Protein AF-A0A9X9M110-F1 (afdb_monomer)

Sequence (76 aa):
EKRILEEGRHSTEEYSKSVEDILEVLKCPSLCSGNGECVEWGCACSPGFSSYDCSDSHDKAPEIIELENAGFCNIR

Secondary structure (DSSP, 8-state):
-HHHHHHHHHHHHHHHHHHHHHHHHHHSGGGGGGSEEEETTEEEEPTTEESTTS-EETTSPPP----GGGG-----

Solvent-accessible surface area (backbone atoms only — not comparable to full-atom values): 4542 Å² total; per-residue (Å²): 118,78,66,63,61,52,54,58,49,52,54,52,55,54,49,51,49,52,50,54,53,51,50,46,47,71,40,24,28,79,60,8,58,76,35,34,48,78,48,101,91,16,46,51,48,39,93,55,35,33,70,76,26,20,70,44,56,70,80,54,80,79,82,83,86,75,50,73,73,81,66,54,88,82,80,130

Nearest PDB structures (foldseek):
  5b4x-assembly2_C  TM=8.892E-01  e=3.652E-02  Mus musculus
  3a7q-assembly1_A  TM=7.871E-01  e=1.035E-01  Mus musculus
  2e26-assembly1_A  TM=8.317E-01  e=1.465E-01  Mus musculus
  2p28-assembly1_B  TM=7.615E-01  e=3.370E-01  Homo sapiens
  2p26-assembly1_A  TM=9.071E-01  e=1.097E+00  Homo sapiens

Organism: Gulo gulo (NCBI:txid48420)

Mean predicted aligned error: 10.93 Å

Radius of gyration: 23.49 Å; Cα contacts (8 Å, |Δi|>4): 70; chains: 1; bounding box: 46×30×72 Å

Structure (mmCIF, N/CA/C/O backbone):
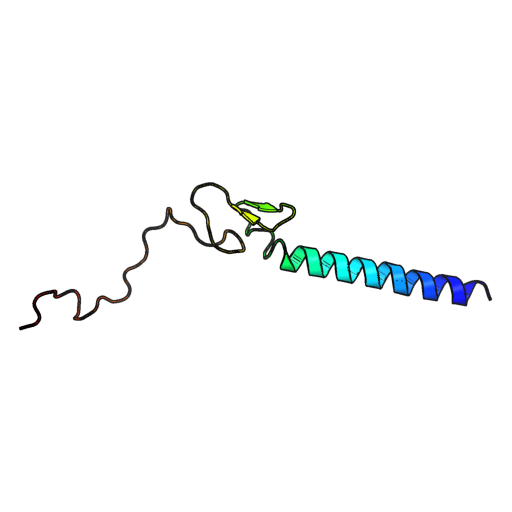data_AF-A0A9X9M110-F1
#
_entry.id   AF-A0A9X9M110-F1
#
loop_
_atom_site.group_PDB
_atom_site.id
_atom_site.type_symbol
_atom_site.label_atom_id
_atom_site.label_alt_id
_atom_site.label_comp_id
_atom_site.label_asym_id
_atom_site.label_entity_id
_atom_site.label_seq_id
_atom_site.pdbx_PDB_ins_code
_atom_site.Cartn_x
_atom_site.Cartn_y
_atom_site.Cartn_z
_atom_site.occupancy
_atom_site.B_iso_or_equiv
_atom_site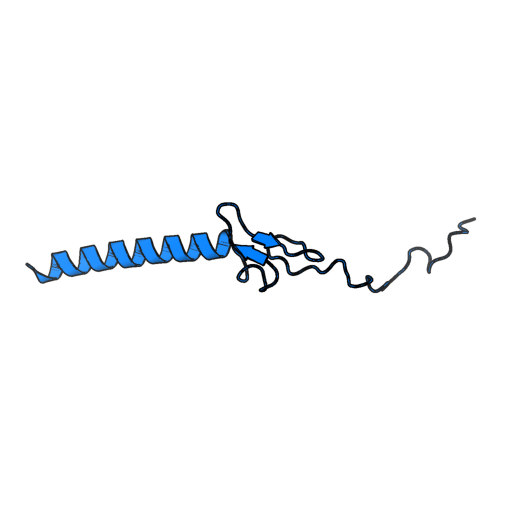.auth_seq_id
_atom_site.auth_comp_id
_atom_site.auth_asym_id
_atom_site.auth_atom_id
_atom_site.pdbx_PDB_model_num
ATOM 1 N N . GLU A 1 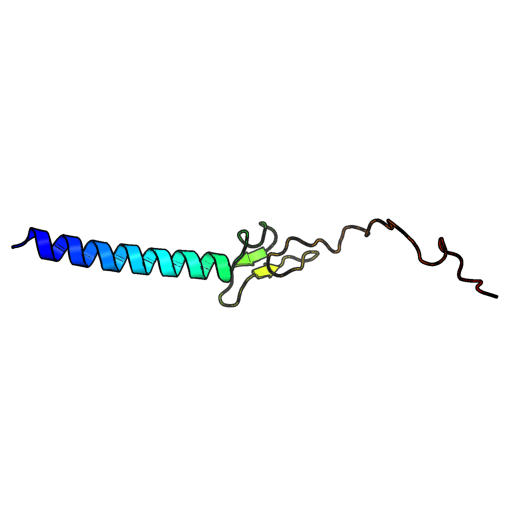1 ? -15.080 1.687 48.884 1.00 57.47 1 GLU A N 1
ATOM 2 C CA . GLU A 1 1 ? -15.899 0.872 47.964 1.00 57.47 1 GLU A CA 1
ATOM 3 C C . GLU A 1 1 ? -15.991 1.446 46.548 1.00 57.47 1 GLU A C 1
ATOM 5 O O . GLU A 1 1 ? -15.611 0.748 45.625 1.00 57.47 1 GLU A O 1
ATOM 10 N N . LYS A 1 2 ? -16.344 2.728 46.348 1.00 55.12 2 LYS A N 1
ATOM 11 C CA . LYS A 1 2 ? -16.394 3.345 44.998 1.00 55.12 2 LYS A CA 1
ATOM 12 C C . LYS A 1 2 ? -15.058 3.396 44.226 1.00 55.12 2 LYS A C 1
ATOM 14 O O . LYS A 1 2 ? -15.077 3.445 43.009 1.00 55.12 2 LYS A O 1
ATOM 19 N N . ARG A 1 3 ? -13.912 3.357 44.921 1.00 55.91 3 ARG A N 1
ATOM 20 C CA . ARG A 1 3 ? -12.569 3.406 44.306 1.00 55.91 3 ARG A CA 1
ATOM 21 C C . ARG A 1 3 ? -12.175 2.119 43.561 1.00 55.91 3 ARG A C 1
ATOM 23 O O . ARG A 1 3 ? -11.512 2.203 42.545 1.00 55.91 3 ARG A O 1
ATOM 30 N N . ILE A 1 4 ? -12.628 0.954 44.034 1.00 58.34 4 ILE A N 1
ATOM 31 C CA . ILE A 1 4 ? -12.223 -0.358 43.490 1.00 58.34 4 ILE A CA 1
ATOM 32 C C . ILE A 1 4 ? -12.970 -0.671 42.176 1.00 58.34 4 ILE A C 1
ATOM 34 O O . ILE A 1 4 ? -12.434 -1.325 41.289 1.00 58.34 4 ILE A O 1
ATOM 38 N N . LEU A 1 5 ? -14.202 -0.166 42.024 1.00 56.97 5 LEU A N 1
ATOM 39 C CA . LEU A 1 5 ? -15.019 -0.343 40.813 1.00 56.97 5 LEU A CA 1
ATOM 40 C C . LEU A 1 5 ? -14.559 0.540 39.635 1.00 56.97 5 LEU A C 1
ATOM 42 O O . LEU A 1 5 ? -14.721 0.143 38.485 1.00 56.97 5 LEU A O 1
ATOM 46 N N . GLU A 1 6 ? -13.983 1.713 39.912 1.00 55.59 6 GLU A N 1
ATOM 47 C CA . GLU A 1 6 ? -13.432 2.627 38.897 1.00 55.59 6 GLU A CA 1
ATOM 48 C C . GLU A 1 6 ? -12.110 2.091 38.319 1.00 55.59 6 GLU A C 1
ATOM 50 O O . GLU A 1 6 ? -11.931 2.088 37.105 1.00 55.59 6 GLU A O 1
ATOM 55 N N . GLU A 1 7 ? -11.223 1.551 39.166 1.00 52.50 7 GLU A N 1
ATOM 56 C CA . GLU A 1 7 ? -9.937 0.958 38.753 1.00 52.50 7 GLU A CA 1
ATOM 57 C C . GLU A 1 7 ? -10.116 -0.296 37.874 1.00 52.50 7 GLU A C 1
ATOM 59 O O . GLU A 1 7 ? -9.395 -0.479 36.894 1.00 52.50 7 GLU A O 1
ATOM 64 N N . GLY A 1 8 ? -11.123 -1.131 38.163 1.00 52.53 8 GLY A N 1
ATOM 65 C CA . GLY A 1 8 ? -11.443 -2.310 37.348 1.00 52.53 8 GLY A CA 1
ATOM 66 C C . GLY A 1 8 ? -12.007 -1.974 35.962 1.00 52.53 8 GLY A C 1
ATOM 67 O O . GLY A 1 8 ? -11.739 -2.697 35.007 1.00 52.53 8 GLY A O 1
ATOM 68 N N . ARG A 1 9 ? -12.747 -0.862 35.833 1.00 53.28 9 ARG A N 1
ATOM 69 C CA . ARG A 1 9 ? -13.257 -0.363 34.543 1.00 53.28 9 ARG A CA 1
ATOM 70 C C . ARG A 1 9 ? -12.161 0.295 33.708 1.00 53.28 9 ARG A C 1
ATOM 72 O O . ARG A 1 9 ? -12.099 0.047 32.505 1.00 53.28 9 ARG A O 1
ATOM 79 N N . HIS A 1 10 ? -11.281 1.056 34.363 1.00 50.66 10 HIS A N 1
ATOM 80 C CA . HIS A 1 10 ? -10.111 1.677 33.739 1.00 50.66 10 HIS A CA 1
ATOM 81 C C . HIS A 1 10 ? -9.203 0.619 33.095 1.00 50.66 10 HIS A C 1
ATOM 83 O O . HIS A 1 10 ? -8.772 0.779 31.960 1.00 50.66 10 HIS A O 1
ATOM 89 N N . SER A 1 11 ? -9.010 -0.517 33.777 1.00 56.47 11 SER A N 1
ATOM 90 C CA . SER A 1 11 ? -8.210 -1.639 33.274 1.00 56.47 11 SER A CA 1
ATOM 91 C C . SER A 1 11 ? -8.807 -2.323 32.038 1.00 56.47 11 SER A C 1
ATOM 93 O O . SER A 1 11 ? -8.053 -2.766 31.175 1.00 56.47 11 SER A O 1
ATOM 95 N N . THR A 1 12 ? -10.132 -2.430 31.927 1.00 61.00 12 THR A N 1
ATOM 96 C CA . THR A 1 12 ? -10.786 -3.061 30.767 1.00 61.00 12 THR A CA 1
ATOM 97 C C . THR A 1 12 ? -10.854 -2.159 29.535 1.00 61.00 12 THR A C 1
ATOM 99 O O . THR A 1 12 ? -10.699 -2.670 28.431 1.00 61.00 12 THR A O 1
ATOM 102 N N . GLU A 1 13 ? -11.047 -0.846 29.707 1.00 61.56 13 GLU A N 1
ATOM 103 C CA . GLU A 1 13 ? -11.076 0.131 28.601 1.00 61.56 13 GLU A CA 1
ATOM 104 C C . GLU A 1 13 ? -9.669 0.429 28.053 1.00 61.56 13 GLU A C 1
ATOM 106 O O . GLU A 1 13 ? -9.486 0.592 26.849 1.00 61.56 13 GLU A O 1
ATOM 111 N N . GLU A 1 14 ? -8.650 0.448 28.917 1.00 61.19 14 GLU A N 1
ATOM 112 C CA . GLU A 1 14 ? -7.248 0.586 28.505 1.00 61.19 14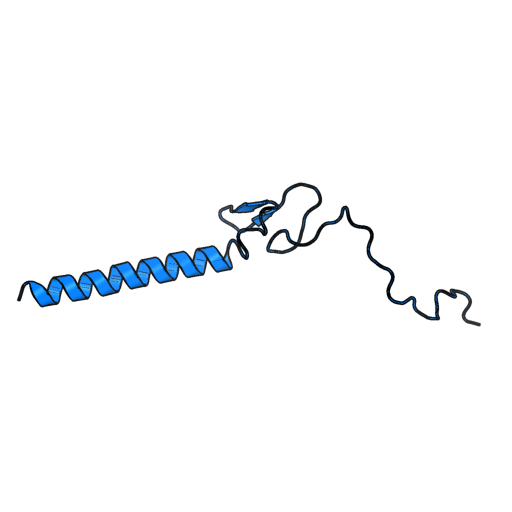 GLU A CA 1
ATOM 113 C C . GLU A 1 14 ? -6.754 -0.671 27.767 1.00 61.19 14 GLU A C 1
ATOM 115 O O . GLU A 1 14 ? -6.084 -0.579 26.737 1.00 61.19 14 GLU A O 1
ATOM 120 N N . TYR A 1 15 ? -7.167 -1.856 28.229 1.00 66.06 15 TYR A N 1
ATOM 121 C CA . TYR A 1 15 ? -6.875 -3.120 27.557 1.00 66.06 15 TYR A CA 1
ATOM 122 C C . TYR A 1 15 ? -7.584 -3.234 26.201 1.00 66.06 15 TYR A C 1
ATOM 124 O O . TYR A 1 15 ? -6.940 -3.580 25.213 1.00 66.06 15 TYR A O 1
ATOM 132 N N . SER A 1 16 ? -8.876 -2.902 26.110 1.00 72.50 16 SER A N 1
ATOM 133 C CA . SER A 1 16 ? -9.603 -2.942 24.832 1.00 72.50 16 SER A CA 1
ATOM 134 C C . SER A 1 16 ? -9.018 -1.970 23.811 1.00 72.50 16 SER A C 1
ATOM 136 O O . SER A 1 16 ? -8.811 -2.351 22.663 1.00 72.50 16 SER A O 1
ATOM 138 N N . LYS A 1 17 ? -8.646 -0.765 24.251 1.00 74.69 17 LYS A N 1
ATOM 139 C CA . LYS A 1 17 ? -7.979 0.226 23.406 1.00 74.69 17 LYS A CA 1
ATOM 140 C C . LYS A 1 17 ? -6.626 -0.269 22.894 1.00 74.69 17 LYS A C 1
ATOM 142 O O . LYS A 1 17 ? -6.325 -0.131 21.717 1.00 74.69 17 LYS A O 1
ATOM 147 N N . SER A 1 18 ? -5.841 -0.926 23.747 1.00 82.56 18 SER A N 1
ATOM 148 C CA . SER A 1 18 ? -4.556 -1.495 23.329 1.00 82.56 18 SER A CA 1
ATOM 149 C C . SER A 1 18 ? -4.705 -2.611 22.287 1.00 82.56 18 SER A C 1
ATOM 151 O O . SER A 1 18 ? -3.869 -2.740 21.396 1.00 82.56 18 SER A O 1
ATOM 153 N N . VAL A 1 19 ? -5.778 -3.404 22.364 1.00 86.44 19 VAL A N 1
ATOM 154 C CA . VAL A 1 19 ? -6.065 -4.455 21.379 1.00 86.44 19 VAL A CA 1
ATOM 155 C C . VAL A 1 19 ? -6.499 -3.841 20.050 1.00 86.44 19 VAL A C 1
ATOM 157 O O . VAL A 1 19 ? -6.045 -4.297 19.003 1.00 86.44 19 VAL A O 1
ATOM 160 N N . GLU A 1 20 ? -7.328 -2.799 20.082 1.00 83.94 20 GLU A N 1
ATOM 161 C CA . GLU A 1 20 ? -7.724 -2.036 18.891 1.00 83.94 20 GLU A CA 1
ATOM 162 C C . GLU A 1 20 ? -6.504 -1.407 18.201 1.00 83.94 20 GLU A C 1
ATOM 164 O O . GLU A 1 20 ? -6.343 -1.560 16.991 1.00 83.94 20 GLU A O 1
ATOM 169 N N . ASP A 1 21 ? -5.591 -0.809 18.970 1.00 85.50 21 ASP A N 1
ATOM 170 C CA . ASP A 1 21 ? -4.354 -0.221 18.447 1.00 85.50 21 ASP A CA 1
ATOM 171 C C . ASP A 1 21 ? -3.442 -1.287 17.803 1.00 85.50 21 ASP A C 1
ATOM 173 O O . ASP A 1 21 ? -2.887 -1.075 16.723 1.00 85.50 21 ASP A O 1
ATOM 177 N N . ILE A 1 22 ? -3.307 -2.466 18.425 1.00 88.56 22 ILE A N 1
ATOM 178 C CA . ILE A 1 22 ? -2.534 -3.586 17.859 1.00 88.56 22 ILE A CA 1
ATOM 1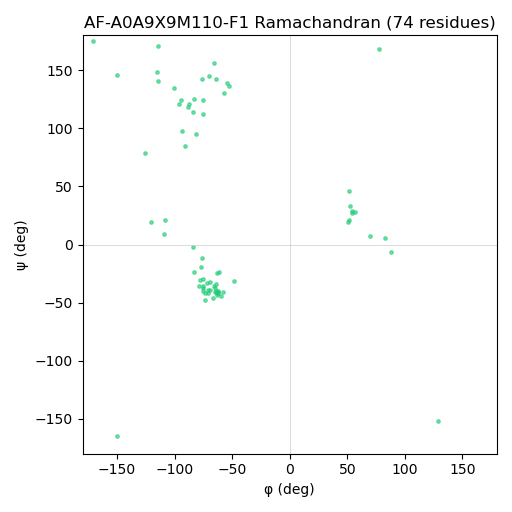79 C C . ILE A 1 22 ? -3.162 -4.077 16.551 1.00 88.56 22 ILE A C 1
ATOM 181 O O . ILE A 1 22 ? -2.444 -4.349 15.586 1.00 88.56 22 ILE A O 1
ATOM 185 N N . LEU A 1 23 ? -4.489 -4.207 16.507 1.00 89.50 23 LEU A N 1
ATOM 186 C CA . LEU A 1 23 ? -5.199 -4.632 15.303 1.00 89.50 23 LEU A CA 1
ATOM 187 C C . LEU A 1 23 ? -5.000 -3.636 14.161 1.00 89.50 23 LEU A C 1
ATOM 189 O O . LEU A 1 23 ? -4.772 -4.065 13.031 1.00 89.50 23 LEU A O 1
ATOM 193 N N . GLU A 1 24 ? -5.016 -2.337 14.451 1.00 88.12 24 GLU A N 1
ATOM 194 C CA . GLU A 1 24 ? -4.788 -1.302 13.446 1.00 88.12 24 GLU A CA 1
ATOM 195 C C . GLU A 1 24 ? -3.361 -1.362 12.882 1.00 88.12 24 GLU A C 1
ATOM 197 O O . GLU A 1 24 ? -3.180 -1.296 11.668 1.00 88.12 24 GLU A O 1
ATOM 202 N N . VAL A 1 25 ? -2.348 -1.598 13.726 1.00 93.25 25 VAL A N 1
ATOM 203 C CA . VAL A 1 25 ? -0.954 -1.786 13.276 1.00 93.25 25 VAL A CA 1
ATOM 204 C C . VAL A 1 25 ? -0.796 -3.032 12.401 1.00 93.25 25 VAL A C 1
ATOM 206 O O . VAL A 1 25 ? -0.063 -3.004 11.415 1.00 93.25 25 VAL A O 1
ATOM 209 N N . LEU A 1 26 ? -1.469 -4.134 12.742 1.00 93.69 26 LEU A N 1
ATOM 210 C CA . LEU A 1 26 ? -1.394 -5.376 11.967 1.00 93.69 26 LEU A CA 1
ATOM 211 C C . LEU A 1 26 ? -2.104 -5.260 10.618 1.00 93.69 26 LEU A C 1
ATOM 213 O O . LEU A 1 26 ? -1.620 -5.797 9.620 1.00 93.69 26 LEU A O 1
ATOM 217 N N . LYS A 1 27 ? -3.245 -4.573 10.606 1.00 95.94 27 LYS A N 1
ATOM 218 C CA . LYS A 1 27 ? -4.080 -4.352 9.428 1.00 95.94 27 LYS A CA 1
ATOM 219 C C . LYS A 1 27 ? -3.448 -3.337 8.479 1.00 95.94 27 LYS A C 1
ATOM 221 O O . LYS A 1 27 ? -3.375 -3.595 7.283 1.00 95.94 27 LYS A O 1
ATOM 226 N N . CYS A 1 28 ? -2.987 -2.210 9.013 1.00 97.56 28 CYS A N 1
ATOM 227 C CA . CYS A 1 28 ? -2.478 -1.061 8.269 1.00 97.56 28 CYS A CA 1
ATOM 228 C C . CYS A 1 28 ? -1.070 -0.702 8.757 1.00 97.56 28 CYS A C 1
ATOM 230 O O . CYS A 1 28 ? -0.851 0.234 9.531 1.00 97.56 28 CYS A O 1
ATOM 232 N N . PRO A 1 29 ? -0.083 -1.461 8.292 1.00 96.88 29 PRO A N 1
ATOM 233 C CA . PRO A 1 29 ? 1.276 -1.457 8.807 1.00 96.88 29 PRO A CA 1
ATOM 234 C C . PRO A 1 29 ? 1.971 -0.222 8.289 1.00 96.88 29 PRO A C 1
ATOM 236 O O . PRO A 1 29 ? 1.718 0.203 7.162 1.00 96.88 29 PRO A O 1
ATOM 239 N N . SER A 1 30 ? 2.812 0.395 9.113 1.00 96.19 30 SER A N 1
ATOM 240 C CA . SER A 1 30 ? 3.470 1.653 8.740 1.00 96.19 30 SER A CA 1
ATOM 241 C C . SER A 1 30 ? 2.478 2.723 8.239 1.00 96.19 30 SER A C 1
ATOM 243 O O . SER A 1 30 ? 2.876 3.622 7.504 1.00 96.19 30 SER A O 1
ATOM 245 N N . LEU A 1 31 ? 1.182 2.614 8.581 1.00 96.44 31 LEU A N 1
ATOM 246 C CA . LEU A 1 31 ? 0.094 3.425 8.022 1.00 96.44 31 LEU A CA 1
ATOM 247 C C . LEU A 1 31 ? 0.080 3.430 6.482 1.00 96.44 31 LEU A C 1
ATOM 249 O O . LEU A 1 31 ? -0.015 4.483 5.848 1.00 96.44 31 LEU A O 1
ATOM 253 N N . CYS A 1 32 ? 0.230 2.248 5.880 1.00 98.06 32 CYS A N 1
ATOM 254 C CA . CYS A 1 32 ? 0.344 2.061 4.432 1.00 98.06 32 CYS A CA 1
ATOM 255 C C . CYS A 1 32 ? 1.464 2.907 3.807 1.00 98.06 32 CYS A C 1
ATOM 257 O O . CYS A 1 32 ? 1.347 3.352 2.664 1.00 98.06 32 CYS A O 1
ATOM 259 N N . SER A 1 33 ? 2.516 3.198 4.581 1.00 97.38 33 SER A N 1
ATOM 260 C CA . SER A 1 33 ? 3.660 4.037 4.199 1.00 97.38 33 SER A CA 1
ATOM 261 C C . SER A 1 33 ? 3.277 5.405 3.612 1.00 97.38 33 SER A C 1
ATOM 263 O O . SER A 1 33 ? 4.081 6.027 2.921 1.00 97.38 33 SER A O 1
ATOM 265 N N . GLY A 1 34 ? 2.047 5.877 3.851 1.00 97.31 34 GLY A N 1
ATOM 266 C CA . GLY A 1 34 ? 1.489 7.075 3.217 1.00 97.31 34 GLY A CA 1
ATOM 267 C C . GLY A 1 34 ? 1.171 6.944 1.719 1.00 97.31 34 GLY A C 1
ATOM 268 O O . GLY A 1 34 ? 0.803 7.938 1.099 1.00 97.31 34 GLY A O 1
ATOM 269 N N . ASN A 1 35 ? 1.279 5.746 1.139 1.00 97.62 35 ASN A N 1
ATOM 270 C CA . ASN A 1 35 ? 1.086 5.484 -0.291 1.00 97.62 35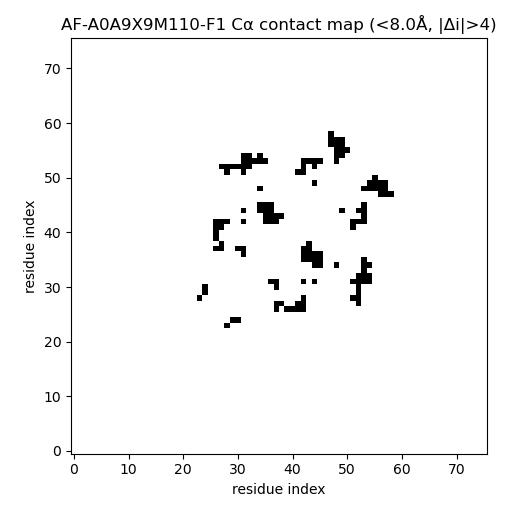 ASN A CA 1
ATOM 271 C C . ASN A 1 35 ? -0.212 4.716 -0.582 1.00 97.62 35 ASN A C 1
ATOM 273 O O . ASN A 1 35 ? -0.354 4.077 -1.625 1.00 97.62 35 ASN A O 1
ATOM 277 N N . GLY A 1 36 ? -1.178 4.754 0.327 1.00 97.50 36 GLY A N 1
ATOM 278 C CA . GLY A 1 36 ? -2.438 4.040 0.184 1.00 97.50 36 GLY A CA 1
ATOM 279 C C . GLY A 1 36 ? -3.447 4.430 1.247 1.00 97.50 36 GLY A C 1
ATOM 280 O O . GLY A 1 36 ? -3.146 5.186 2.171 1.00 97.50 36 GLY A O 1
ATOM 281 N N . GLU A 1 37 ? -4.646 3.884 1.108 1.00 98.00 37 GLU A N 1
ATOM 282 C CA . GLU A 1 37 ? -5.710 4.031 2.092 1.00 98.00 37 GLU A CA 1
ATOM 283 C C . GLU A 1 37 ? -5.804 2.773 2.958 1.00 98.00 37 GLU A C 1
ATOM 285 O O . GLU A 1 37 ? -5.791 1.648 2.456 1.00 98.00 37 GLU A O 1
ATOM 290 N N . CYS A 1 38 ? -5.921 2.964 4.271 1.00 97.56 38 CYS A N 1
ATOM 291 C CA . CYS A 1 38 ? -6.230 1.883 5.195 1.00 97.56 38 CYS A CA 1
ATOM 292 C C . CYS A 1 38 ? -7.720 1.526 5.088 1.00 97.56 38 CYS A C 1
ATOM 294 O O . CYS A 1 38 ? -8.586 2.319 5.462 1.00 97.56 38 CYS A O 1
ATOM 296 N N . VAL A 1 39 ? -8.026 0.332 4.584 1.00 96.31 39 VAL A N 1
ATOM 297 C CA . VAL A 1 39 ? -9.391 -0.194 4.436 1.00 96.31 39 VAL A CA 1
ATOM 298 C C . VAL A 1 39 ? -9.600 -1.402 5.343 1.00 96.31 39 VAL A C 1
ATOM 300 O O . VAL A 1 39 ? -8.652 -1.917 5.921 1.00 96.31 39 VAL A O 1
ATOM 303 N N . GLU A 1 40 ? -10.838 -1.888 5.480 1.00 93.44 40 GLU A N 1
ATOM 304 C CA . GLU A 1 40 ? -11.220 -2.978 6.403 1.00 93.44 40 GLU A CA 1
ATOM 305 C C . GLU A 1 40 ? -10.312 -4.222 6.352 1.00 93.44 40 GLU A C 1
ATOM 307 O O . GLU A 1 40 ? -10.067 -4.837 7.387 1.00 93.44 40 GLU A O 1
ATOM 312 N N . TRP A 1 41 ? -9.741 -4.531 5.188 1.00 92.44 41 TRP A N 1
ATOM 313 C CA . TRP A 1 41 ? -8.945 -5.739 4.953 1.00 92.44 41 TRP A CA 1
ATOM 314 C C . TRP A 1 41 ? -7.442 -5.478 4.772 1.00 92.44 41 TRP A C 1
ATOM 316 O O . TRP A 1 41 ? -6.711 -6.394 4.403 1.00 92.44 41 TRP A O 1
ATOM 326 N N . GLY A 1 42 ? -6.983 -4.249 5.026 1.00 96.50 42 GLY A N 1
ATOM 327 C CA . GLY A 1 42 ? -5.576 -3.856 4.964 1.00 96.50 42 GLY A CA 1
ATOM 328 C C . GLY A 1 42 ? -5.336 -2.616 4.109 1.00 96.50 42 GLY A C 1
ATOM 329 O O . GLY A 1 42 ? -6.215 -1.768 3.982 1.00 96.50 42 GLY A O 1
ATOM 330 N N . CYS A 1 43 ? -4.150 -2.495 3.517 1.00 98.31 43 CYS A N 1
ATOM 331 C CA . CYS A 1 43 ? -3.808 -1.349 2.678 1.00 98.31 43 CYS A CA 1
ATOM 332 C C . CYS A 1 43 ? -4.321 -1.496 1.236 1.00 98.31 43 CYS A C 1
ATOM 334 O O . CYS A 1 43 ? -3.990 -2.451 0.534 1.00 98.31 43 CYS A O 1
ATOM 336 N N . ALA A 1 44 ? -5.086 -0.508 0.769 1.00 98.12 44 ALA A N 1
ATOM 337 C CA . ALA A 1 44 ? -5.405 -0.299 -0.638 1.00 98.12 44 ALA A CA 1
ATOM 338 C C . ALA A 1 44 ? -4.392 0.691 -1.238 1.00 98.12 44 ALA A C 1
ATOM 340 O O . ALA A 1 44 ? -4.511 1.904 -1.058 1.00 98.12 44 ALA A O 1
ATOM 341 N N . CYS A 1 45 ? -3.362 0.174 -1.910 1.00 98.31 45 CYS A N 1
ATOM 342 C CA . CYS A 1 45 ? -2.268 1.003 -2.413 1.00 98.31 45 CYS A CA 1
ATOM 343 C C . CYS A 1 45 ? -2.689 1.907 -3.577 1.00 98.31 45 CYS A C 1
ATOM 345 O O . CYS A 1 45 ? -3.487 1.533 -4.440 1.00 98.31 45 CYS A O 1
ATOM 347 N N . SER A 1 46 ? -2.092 3.096 -3.614 1.00 97.69 46 SER A N 1
ATOM 348 C CA . SER A 1 46 ? -2.171 4.006 -4.753 1.00 97.69 46 SER A CA 1
ATOM 349 C C . SER A 1 46 ? -1.474 3.394 -5.979 1.00 97.69 46 SER A C 1
ATOM 351 O O . SER A 1 46 ? -0.582 2.554 -5.824 1.00 97.69 46 SER A O 1
ATOM 353 N N . PRO A 1 47 ? -1.827 3.812 -7.210 1.00 96.69 47 PRO A N 1
ATOM 354 C CA . PRO A 1 47 ? -1.155 3.337 -8.416 1.00 96.69 47 PRO A CA 1
ATOM 355 C C . PRO A 1 47 ? 0.368 3.502 -8.334 1.00 96.69 47 PRO A C 1
ATOM 357 O O . PRO A 1 47 ? 0.851 4.544 -7.898 1.00 96.69 47 PRO A O 1
ATOM 360 N N . GLY A 1 48 ? 1.108 2.476 -8.761 1.00 95.31 48 GLY A N 1
ATOM 361 C CA . GLY A 1 48 ? 2.574 2.467 -8.717 1.00 95.31 48 GLY A CA 1
ATOM 362 C C . GLY A 1 48 ? 3.171 1.943 -7.408 1.00 95.31 48 GLY A C 1
ATOM 363 O O . GLY A 1 48 ? 4.379 1.725 -7.369 1.00 95.31 48 GLY A O 1
ATOM 364 N N . PHE A 1 49 ? 2.363 1.659 -6.381 1.00 97.06 49 PHE A N 1
ATOM 365 C CA . PHE A 1 49 ? 2.821 1.106 -5.101 1.00 97.06 49 PHE A CA 1
ATOM 366 C C . PHE A 1 49 ? 2.269 -0.299 -4.834 1.00 97.06 49 PHE A C 1
ATOM 368 O O . PHE A 1 49 ? 1.164 -0.645 -5.254 1.00 97.06 49 PHE A O 1
ATOM 375 N N . SER A 1 50 ? 3.048 -1.111 -4.127 1.00 95.25 50 SER A N 1
ATOM 376 C CA . SER A 1 50 ? 2.701 -2.457 -3.672 1.00 95.25 50 SER A CA 1
ATOM 377 C C . SER A 1 50 ? 3.424 -2.788 -2.366 1.00 95.25 50 SER A C 1
ATOM 379 O O . SER A 1 50 ? 3.955 -1.889 -1.721 1.00 95.25 50 SER A O 1
ATOM 381 N N . SER A 1 51 ? 3.454 -4.074 -2.006 1.00 95.88 51 SER A N 1
ATOM 382 C CA . SER A 1 51 ? 3.714 -4.604 -0.667 1.00 95.88 51 SER A CA 1
ATOM 383 C C . SER A 1 51 ? 2.501 -4.491 0.263 1.00 95.88 51 SER A C 1
ATOM 385 O O . SER A 1 51 ? 1.494 -3.850 -0.037 1.00 95.88 51 SER A O 1
ATOM 387 N N . TYR A 1 52 ? 2.596 -5.174 1.400 1.00 96.50 52 TYR A N 1
ATOM 388 C CA . TYR A 1 52 ? 1.582 -5.195 2.455 1.00 96.50 52 TYR A CA 1
ATOM 389 C C . TYR A 1 52 ? 1.346 -3.815 3.095 1.00 96.50 52 TYR A C 1
ATOM 391 O O . TYR A 1 52 ? 0.252 -3.554 3.589 1.00 96.50 52 TYR A O 1
ATOM 399 N N . ASP A 1 53 ? 2.341 -2.930 3.038 1.00 97.75 53 ASP A N 1
ATOM 400 C CA . ASP A 1 53 ? 2.298 -1.574 3.580 1.00 97.75 53 ASP A CA 1
ATOM 401 C C . ASP A 1 53 ? 2.532 -0.490 2.516 1.00 97.75 53 ASP A C 1
ATOM 403 O O . ASP A 1 53 ? 2.869 0.637 2.866 1.00 97.75 53 ASP A O 1
ATOM 407 N N . CYS A 1 54 ? 2.361 -0.801 1.227 1.00 97.88 54 CYS A N 1
ATOM 408 C CA . CYS A 1 54 ? 2.539 0.135 0.107 1.00 97.88 54 CYS A CA 1
ATOM 409 C C . CYS A 1 54 ? 3.929 0.809 0.041 1.00 97.88 54 CYS A C 1
ATOM 411 O O . CYS A 1 54 ? 4.061 1.938 -0.443 1.00 97.88 54 CYS A O 1
ATOM 413 N N . SER A 1 55 ? 4.972 0.156 0.556 1.00 97.00 55 SER A N 1
ATOM 414 C CA . SER A 1 55 ? 6.346 0.679 0.557 1.00 97.00 55 SER A CA 1
ATOM 415 C C . SER A 1 55 ? 7.096 0.436 -0.758 1.00 97.00 55 SER A C 1
ATOM 417 O O . SER A 1 55 ? 8.006 1.201 -1.091 1.00 97.00 55 SER A O 1
ATOM 419 N N . ASP A 1 56 ? 6.697 -0.570 -1.539 1.00 95.44 56 ASP A N 1
ATOM 420 C CA . ASP A 1 56 ? 7.386 -0.945 -2.773 1.00 95.44 56 ASP A CA 1
ATOM 421 C C . ASP A 1 56 ? 6.848 -0.149 -3.967 1.00 95.44 56 ASP A C 1
ATOM 423 O O . ASP A 1 56 ? 5.683 -0.270 -4.336 1.00 95.44 56 ASP A O 1
ATOM 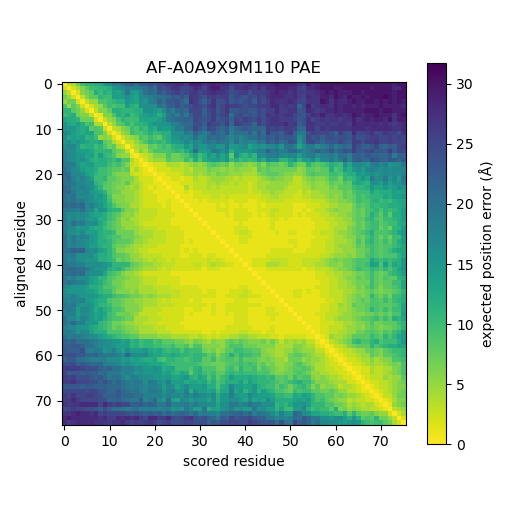427 N N . SER A 1 57 ? 7.700 0.642 -4.622 1.00 94.00 57 SER A N 1
ATOM 428 C CA . SER A 1 57 ? 7.332 1.394 -5.830 1.00 94.00 57 SER A CA 1
ATOM 429 C C . SER A 1 57 ? 7.694 0.631 -7.109 1.00 94.00 57 SER A C 1
ATOM 431 O O . SER A 1 57 ? 8.871 0.353 -7.340 1.00 94.00 57 SER A O 1
ATOM 433 N N . HIS A 1 58 ? 6.726 0.390 -7.992 1.00 87.19 58 HIS A N 1
ATOM 434 C CA . HIS A 1 58 ? 6.942 -0.187 -9.327 1.00 87.19 58 HIS A CA 1
ATOM 435 C C . HIS A 1 58 ? 7.497 0.814 -10.346 1.00 87.19 58 HIS A C 1
ATOM 437 O O . HIS A 1 58 ? 8.063 0.409 -11.359 1.00 87.19 58 HIS A O 1
ATOM 443 N N . ASP A 1 59 ? 7.359 2.113 -10.076 1.00 86.75 59 ASP A N 1
ATOM 444 C CA . ASP A 1 59 ? 7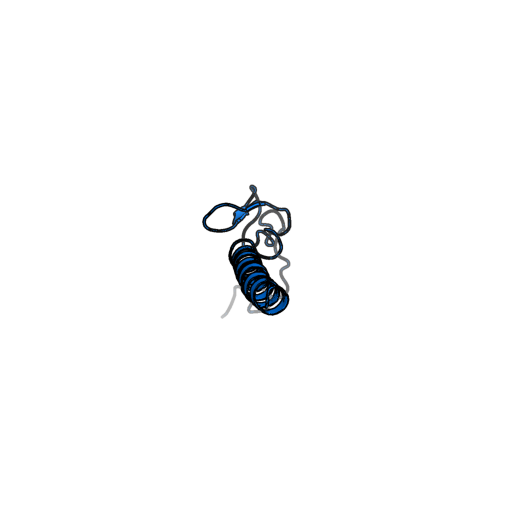.875 3.170 -10.953 1.00 86.75 59 ASP A CA 1
ATOM 445 C C . ASP A 1 59 ? 9.397 3.341 -10.843 1.00 86.75 59 ASP A C 1
ATOM 447 O O . ASP A 1 59 ? 10.020 4.014 -11.669 1.00 86.75 59 ASP A O 1
ATOM 451 N N . LYS A 1 60 ? 10.026 2.718 -9.839 1.00 83.50 60 LYS A N 1
ATOM 452 C CA . LYS A 1 60 ? 11.482 2.654 -9.756 1.00 83.50 60 LYS A CA 1
ATOM 453 C C . LYS A 1 60 ? 11.992 1.449 -10.523 1.00 83.50 60 LYS A C 1
ATOM 455 O O . LYS A 1 60 ? 11.692 0.305 -10.192 1.00 83.50 60 LYS A O 1
ATOM 460 N N . ALA A 1 61 ? 12.832 1.725 -11.517 1.00 84.69 61 ALA A N 1
ATOM 461 C CA . ALA A 1 61 ? 13.639 0.690 -12.134 1.00 84.69 61 ALA A CA 1
ATOM 462 C C . ALA A 1 61 ? 14.489 0.001 -11.047 1.00 84.69 61 ALA A C 1
ATOM 464 O O . ALA A 1 61 ? 15.128 0.703 -10.255 1.00 84.69 61 ALA A O 1
ATOM 465 N N . PRO A 1 62 ? 14.496 -1.340 -10.983 1.00 84.81 62 PRO A N 1
ATOM 466 C CA . PRO A 1 62 ? 15.340 -2.055 -10.040 1.00 84.81 62 PRO A CA 1
ATOM 467 C C . PRO A 1 62 ? 16.815 -1.796 -10.354 1.00 84.81 62 PRO A C 1
ATOM 469 O O . PRO A 1 62 ? 17.218 -1.731 -11.518 1.00 84.81 62 PRO A O 1
ATOM 472 N N . GLU A 1 63 ? 17.631 -1.676 -9.310 1.00 87.31 63 GLU A N 1
ATOM 473 C CA . GLU A 1 63 ? 19.080 -1.648 -9.471 1.00 87.31 63 GLU A CA 1
ATOM 474 C C . GLU A 1 63 ? 19.584 -3.064 -9.750 1.00 87.31 63 GLU A C 1
ATOM 476 O O . GLU A 1 63 ? 19.341 -3.996 -8.981 1.00 87.31 63 GLU A O 1
ATOM 481 N N . ILE A 1 64 ? 20.294 -3.236 -10.863 1.00 89.38 64 ILE A N 1
ATOM 482 C CA . ILE A 1 64 ? 20.929 -4.511 -11.179 1.00 89.38 64 ILE A CA 1
ATOM 483 C C . ILE A 1 64 ? 22.244 -4.583 -10.399 1.00 89.38 64 ILE A C 1
ATOM 485 O O . ILE A 1 64 ? 23.261 -4.051 -10.840 1.00 89.38 64 ILE A O 1
ATOM 489 N N . ILE A 1 65 ? 22.203 -5.211 -9.224 1.00 91.50 65 ILE A N 1
ATOM 490 C CA . ILE A 1 65 ? 23.377 -5.365 -8.351 1.00 91.50 65 ILE A CA 1
ATOM 491 C C . ILE A 1 65 ? 24.346 -6.435 -8.862 1.00 91.50 65 ILE A C 1
ATOM 493 O O . ILE A 1 65 ? 25.557 -6.250 -8.801 1.00 91.50 65 ILE A O 1
ATOM 497 N N . GLU A 1 66 ? 23.819 -7.526 -9.414 1.00 90.88 66 GLU A N 1
ATOM 498 C CA . GLU A 1 66 ? 24.586 -8.620 -10.000 1.00 90.88 66 GLU A CA 1
ATOM 499 C C . GLU A 1 66 ? 23.767 -9.256 -11.126 1.00 90.88 66 GLU A C 1
ATOM 501 O O . GLU A 1 66 ? 22.539 -9.331 -11.060 1.00 90.88 66 GLU A O 1
ATOM 506 N N . LEU A 1 67 ? 24.453 -9.726 -12.166 1.00 89.69 67 LEU A N 1
ATOM 507 C CA . LEU A 1 67 ? 23.868 -10.620 -13.157 1.00 89.69 67 LEU A CA 1
ATOM 508 C C . LEU A 1 67 ? 24.560 -11.971 -13.063 1.00 89.69 67 LEU A C 1
ATOM 510 O O . LEU A 1 67 ? 25.787 -12.047 -12.942 1.00 89.69 67 LEU A O 1
ATOM 514 N N . GLU A 1 68 ? 23.775 -13.035 -13.203 1.00 89.50 68 GLU A N 1
ATOM 515 C CA . GLU A 1 68 ? 24.312 -14.382 -13.341 1.00 89.50 68 GLU A CA 1
ATOM 516 C C . GLU A 1 68 ? 25.312 -14.434 -14.505 1.00 89.50 68 GLU A C 1
ATOM 518 O O . GLU A 1 68 ? 25.109 -13.809 -15.552 1.00 89.50 68 GLU A O 1
ATOM 523 N N . ASN A 1 69 ? 26.425 -15.145 -14.307 1.00 87.88 69 ASN A N 1
ATOM 524 C CA . ASN A 1 69 ? 27.508 -15.254 -15.287 1.00 87.88 69 ASN A CA 1
ATOM 525 C C . ASN A 1 69 ? 28.014 -13.887 -15.791 1.00 87.88 69 ASN A C 1
ATOM 527 O O . ASN A 1 69 ? 28.372 -13.758 -16.959 1.00 87.88 69 ASN A O 1
ATOM 531 N N . ALA A 1 70 ? 28.002 -12.853 -14.938 1.00 85.00 70 ALA A N 1
ATOM 532 C CA . ALA A 1 70 ? 28.355 -11.474 -15.293 1.00 85.00 70 ALA A CA 1
ATOM 533 C C . ALA A 1 70 ? 27.554 -10.909 -16.489 1.00 85.00 70 ALA A C 1
ATOM 535 O O . ALA A 1 70 ? 28.035 -10.044 -17.219 1.00 85.00 70 ALA A O 1
ATOM 536 N N . GLY A 1 71 ? 26.333 -11.410 -16.708 1.00 86.69 71 GLY A N 1
ATOM 537 C CA . GLY A 1 71 ? 25.462 -10.999 -17.811 1.00 86.69 71 GLY A CA 1
ATOM 538 C C . GLY A 1 71 ? 25.753 -11.692 -19.145 1.00 86.69 71 GLY A C 1
ATOM 539 O O . GLY A 1 71 ? 25.132 -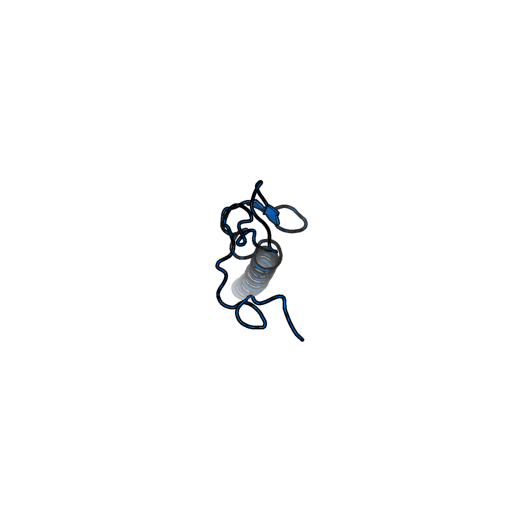11.357 -20.155 1.00 86.69 71 GLY A O 1
ATOM 540 N N . PHE A 1 72 ? 26.660 -12.671 -19.185 1.00 87.31 72 PHE A N 1
ATOM 541 C CA . PHE A 1 72 ? 26.917 -13.452 -20.391 1.00 87.31 72 PHE A CA 1
ATOM 542 C C . PHE A 1 72 ? 25.912 -14.605 -20.524 1.00 87.31 72 PHE A C 1
ATOM 544 O O . PHE A 1 72 ? 25.930 -15.563 -19.760 1.00 87.31 72 PHE A O 1
ATOM 551 N N . CYS A 1 73 ? 25.064 -14.550 -21.556 1.00 83.25 73 CYS A N 1
ATOM 552 C CA . CYS A 1 73 ? 24.139 -15.641 -21.912 1.00 83.25 73 CYS A CA 1
ATOM 553 C C . CYS A 1 73 ? 24.787 -16.739 -22.784 1.00 83.25 73 CYS A C 1
ATOM 555 O O . CYS A 1 73 ? 24.139 -17.715 -23.153 1.00 83.25 73 CYS A O 1
ATOM 557 N N . ASN A 1 74 ? 26.060 -16.576 -23.152 1.00 79.69 74 ASN A N 1
ATOM 558 C CA . ASN A 1 74 ? 26.850 -17.577 -23.864 1.00 79.69 74 ASN A CA 1
ATOM 559 C C . ASN A 1 74 ? 27.570 -18.454 -22.832 1.00 79.69 74 ASN A C 1
ATOM 561 O O . ASN A 1 74 ? 28.715 -18.193 -22.484 1.00 79.69 74 ASN A O 1
ATOM 565 N N . ILE A 1 75 ? 26.890 -19.476 -22.324 1.00 70.06 75 ILE A N 1
ATOM 566 C CA . ILE A 1 75 ? 27.551 -20.580 -21.623 1.00 70.06 75 ILE A CA 1
ATOM 567 C C . ILE A 1 75 ? 27.759 -21.703 -22.641 1.00 70.06 75 ILE A C 1
ATOM 569 O O . ILE A 1 75 ? 26.815 -22.129 -23.307 1.00 70.06 75 ILE A O 1
ATOM 573 N N . ARG A 1 76 ? 29.019 -22.086 -22.849 1.00 70.25 76 ARG A N 1
ATOM 574 C CA . ARG A 1 76 ? 29.460 -23.069 -23.842 1.00 70.25 76 ARG A CA 1
ATOM 575 C C . ARG A 1 76 ? 29.931 -24.337 -23.154 1.00 70.25 76 ARG A C 1
ATOM 577 O O . ARG A 1 76 ? 30.560 -24.198 -22.083 1.00 70.25 76 ARG A O 1
#

pLDDT: mean 84.28, std 15.11, range [50.66, 98.31]

Foldseek 3Di:
DVVVVVVVVVVVVVVVVVVVVVVQCVQAPCVLVVQAHRDPRHTDGDPQFDDRSRPDGNPDDDDCPADVVRPDPDDD